Protein AF-A0A7X1ZMN0-F1 (afdb_m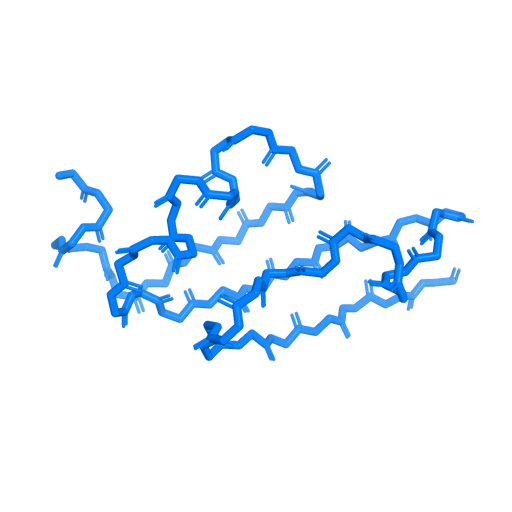onomer_lite)

Sequence (50 aa):
MFSHSSLFVGPDSGPMHIAASTSTPIIALFGPNLPAYNAPWQAKSFVVEK

Structure (mmCIF, N/CA/C/O backbone):
data_AF-A0A7X1ZMN0-F1
#
_entry.id   AF-A0A7X1ZMN0-F1
#
loop_
_atom_site.group_PDB
_atom_site.id
_atom_site.type_symbol
_atom_site.label_atom_id
_atom_site.label_alt_id
_atom_site.label_comp_id
_atom_site.label_asym_id
_atom_site.label_entity_id
_atom_site.label_seq_id
_atom_site.pdbx_PDB_ins_code
_atom_site.Cartn_x
_atom_site.Cartn_y
_atom_site.Cartn_z
_atom_site.occupancy
_atom_site.B_iso_or_equiv
_atom_site.auth_seq_id
_atom_site.auth_comp_id
_atom_site.auth_asym_id
_atom_site.auth_atom_id
_atom_site.pdbx_PDB_model_num
ATOM 1 N N . MET A 1 1 ? -14.023 8.836 2.813 1.00 68.75 1 MET A N 1
ATOM 2 C CA . MET A 1 1 ? -14.109 7.877 1.686 1.00 68.75 1 MET A CA 1
ATOM 3 C C . MET A 1 1 ? -13.418 6.564 2.049 1.00 68.75 1 MET A C 1
ATOM 5 O O . MET A 1 1 ? -14.132 5.595 2.258 1.00 68.75 1 MET A O 1
ATOM 9 N N . PHE A 1 2 ? -12.094 6.529 2.258 1.00 76.88 2 PHE A N 1
ATOM 10 C CA . PHE A 1 2 ? -11.414 5.308 2.737 1.00 76.88 2 PHE A CA 1
ATOM 11 C C . PHE A 1 2 ? -11.779 4.922 4.177 1.00 76.88 2 PHE A C 1
ATOM 13 O O . PHE A 1 2 ? -12.018 3.758 4.433 1.00 76.88 2 PHE A O 1
ATOM 20 N N . SER A 1 3 ? -11.987 5.886 5.080 1.00 75.75 3 SER A N 1
ATOM 21 C CA . SER A 1 3 ? -12.397 5.627 6.474 1.00 75.75 3 SER A CA 1
ATOM 22 C C . SER A 1 3 ? -13.722 4.864 6.658 1.00 75.75 3 SER A C 1
ATOM 24 O O . SER A 1 3 ? -13.988 4.374 7.749 1.00 75.75 3 SER A O 1
ATOM 26 N N . HIS A 1 4 ? -14.566 4.790 5.623 1.00 85.00 4 HIS A N 1
ATOM 27 C CA . HIS A 1 4 ? -15.802 3.991 5.612 1.00 85.00 4 HIS A CA 1
ATOM 28 C C . HIS A 1 4 ? -15.665 2.704 4.785 1.00 85.00 4 HIS A C 1
ATOM 30 O O . HIS A 1 4 ? -16.640 1.984 4.593 1.00 85.00 4 HIS A O 1
ATOM 36 N N . SER A 1 5 ? -14.475 2.424 4.256 1.00 84.94 5 SER A N 1
ATOM 37 C CA . SER A 1 5 ? -14.187 1.208 3.505 1.00 84.94 5 SER A CA 1
ATOM 38 C C . SER A 1 5 ? -13.728 0.111 4.457 1.00 84.94 5 SER A C 1
ATOM 40 O O . SER A 1 5 ? -12.981 0.355 5.400 1.00 84.94 5 SER A O 1
ATOM 42 N N . SER A 1 6 ? -14.163 -1.117 4.196 1.00 88.19 6 SER A N 1
ATOM 43 C CA . SER A 1 6 ? -13.772 -2.280 5.000 1.00 88.19 6 SER A CA 1
ATOM 44 C C . SER A 1 6 ? -12.373 -2.795 4.645 1.00 88.19 6 SER A C 1
ATOM 46 O O . SER A 1 6 ? -11.750 -3.471 5.458 1.00 88.19 6 SER A O 1
ATOM 48 N N . LEU A 1 7 ? -11.897 -2.506 3.428 1.00 88.50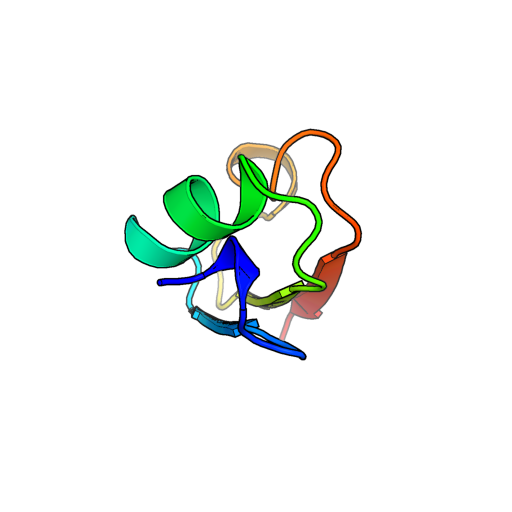 7 LEU A N 1
ATOM 49 C CA . LEU A 1 7 ? -10.643 -3.010 2.871 1.00 88.50 7 LEU A CA 1
ATOM 50 C C . LEU A 1 7 ? -10.248 -2.196 1.630 1.00 88.50 7 LEU A C 1
ATOM 52 O O . LEU A 1 7 ? -11.103 -1.886 0.800 1.00 88.50 7 LEU A O 1
ATOM 56 N N . PHE A 1 8 ? -8.960 -1.899 1.474 1.00 88.06 8 PHE A N 1
ATOM 57 C CA . PHE A 1 8 ? -8.375 -1.392 0.231 1.00 88.06 8 PHE A CA 1
ATOM 58 C C . PHE A 1 8 ? -7.538 -2.492 -0.428 1.00 88.06 8 PHE A C 1
ATOM 60 O O . PHE A 1 8 ? -6.699 -3.097 0.235 1.00 88.06 8 PHE A O 1
ATOM 67 N N . VAL A 1 9 ? -7.742 -2.741 -1.724 1.00 90.62 9 VAL A N 1
ATOM 68 C CA . VAL A 1 9 ? -6.954 -3.704 -2.510 1.00 90.62 9 VAL A CA 1
ATOM 69 C C . VAL A 1 9 ? -6.454 -3.009 -3.767 1.00 90.62 9 VAL A C 1
ATOM 71 O O . VAL A 1 9 ? -7.260 -2.500 -4.547 1.00 90.62 9 VAL A O 1
ATOM 74 N N . GLY A 1 10 ? -5.140 -2.975 -3.975 1.00 87.50 10 GLY A N 1
ATOM 75 C CA . GLY A 1 10 ? -4.571 -2.300 -5.137 1.00 87.50 10 GLY A CA 1
ATOM 76 C C . GLY A 1 10 ? -3.045 -2.308 -5.181 1.00 87.50 10 GLY A C 1
ATOM 77 O O . GLY A 1 10 ? -2.400 -2.824 -4.267 1.00 87.50 10 GLY A O 1
ATOM 78 N N . PRO A 1 11 ? -2.456 -1.759 -6.254 1.00 85.50 11 PRO A N 1
ATOM 79 C CA . PRO A 1 11 ? -1.009 -1.626 -6.375 1.00 85.50 11 PRO A CA 1
ATOM 80 C C . PRO A 1 11 ? -0.458 -0.539 -5.440 1.00 85.50 11 PRO A C 1
ATOM 82 O O . PRO A 1 11 ? -1.192 0.374 -5.042 1.00 85.50 11 PRO A O 1
ATOM 85 N N . ASP A 1 12 ? 0.847 -0.608 -5.164 1.00 83.38 12 ASP A N 1
ATOM 86 C CA . ASP A 1 12 ? 1.628 0.460 -4.520 1.00 83.38 12 ASP A CA 1
ATOM 87 C C . ASP A 1 12 ? 1.475 1.784 -5.293 1.00 83.38 12 ASP A C 1
ATOM 89 O O . ASP A 1 12 ? 2.047 1.977 -6.366 1.00 83.38 12 ASP A O 1
ATOM 93 N N . SER A 1 13 ? 0.584 2.657 -4.817 1.00 80.94 13 SER A N 1
ATOM 94 C CA . SER A 1 13 ? 0.147 3.864 -5.527 1.00 80.94 13 SER A CA 1
ATOM 95 C C . SER A 1 13 ? -0.395 4.922 -4.563 1.00 80.94 13 SER A C 1
ATOM 97 O O . SER A 1 13 ? -0.742 4.626 -3.422 1.00 80.94 13 SER A O 1
ATOM 99 N N . GLY A 1 14 ? -0.525 6.174 -5.015 1.00 85.06 14 GLY A N 1
ATOM 100 C CA . GLY A 1 14 ? -1.007 7.295 -4.189 1.00 85.06 14 GLY A CA 1
ATOM 101 C C . GLY A 1 14 ? -2.264 7.003 -3.343 1.00 85.06 14 GLY A C 1
ATOM 102 O O . GLY A 1 14 ? -2.259 7.300 -2.147 1.00 85.06 14 GLY A O 1
ATOM 103 N N . PRO A 1 15 ? -3.319 6.365 -3.891 1.00 86.44 15 PRO A N 1
ATOM 104 C CA . PRO A 1 15 ? -4.494 5.966 -3.115 1.00 86.44 15 PRO A CA 1
ATOM 105 C C . PRO A 1 15 ? -4.193 5.006 -1.956 1.00 86.44 15 PRO A C 1
ATOM 107 O O . PRO A 1 15 ? -4.834 5.114 -0.913 1.00 86.44 15 PRO A O 1
ATOM 110 N N . MET A 1 16 ? -3.203 4.119 -2.101 1.00 87.56 16 MET A N 1
ATOM 111 C CA . MET A 1 16 ? -2.754 3.225 -1.029 1.00 87.56 16 MET A CA 1
ATOM 112 C C . MET A 1 16 ? -2.204 4.023 0.155 1.00 87.56 16 MET A C 1
ATOM 114 O O . MET A 1 16 ? -2.572 3.754 1.295 1.00 87.56 16 MET A O 1
ATOM 118 N N . HIS A 1 17 ? -1.377 5.041 -0.098 1.00 87.12 17 HIS A N 1
ATOM 119 C CA . HIS A 1 17 ? -0.837 5.895 0.965 1.00 87.12 17 HIS A CA 1
ATOM 120 C C . HIS A 1 17 ? -1.921 6.743 1.638 1.00 87.12 17 HIS A C 1
ATOM 122 O O . HIS A 1 17 ? -1.906 6.925 2.855 1.00 87.12 17 HIS A O 1
ATOM 128 N N . ILE A 1 18 ? -2.909 7.214 0.873 1.00 87.00 18 ILE A N 1
ATOM 129 C CA . ILE A 1 18 ? -4.063 7.921 1.441 1.00 87.00 18 ILE A CA 1
ATOM 130 C C . ILE A 1 18 ? -4.881 6.962 2.321 1.00 87.00 18 ILE A C 1
ATOM 132 O O . ILE A 1 18 ? -5.239 7.322 3.441 1.00 87.00 18 ILE A O 1
ATOM 136 N N . ALA A 1 19 ? -5.128 5.727 1.877 1.00 86.00 19 ALA A N 1
ATOM 137 C CA . ALA A 1 19 ? -5.775 4.708 2.702 1.00 86.00 19 ALA A CA 1
ATOM 138 C C . ALA A 1 19 ? -4.951 4.376 3.962 1.00 86.00 19 ALA A C 1
ATOM 140 O O . ALA A 1 19 ? -5.539 4.202 5.029 1.00 86.00 19 ALA A O 1
ATOM 141 N N . ALA A 1 20 ? -3.616 4.381 3.871 1.00 87.06 20 ALA A N 1
ATOM 142 C CA . ALA A 1 20 ? -2.704 4.120 4.988 1.00 87.06 20 ALA A CA 1
ATOM 143 C C . ALA A 1 20 ? -2.776 5.182 6.095 1.00 87.06 20 ALA A C 1
ATOM 145 O O . ALA A 1 20 ? -2.520 4.878 7.254 1.00 87.06 20 ALA A O 1
ATOM 146 N N . SER A 1 21 ? -3.191 6.409 5.760 1.00 87.69 21 SER A N 1
ATOM 147 C CA . SER A 1 21 ? -3.471 7.461 6.751 1.00 87.69 21 SER A CA 1
ATOM 148 C C . SER A 1 21 ? -4.774 7.249 7.538 1.00 87.69 21 SER A C 1
ATOM 150 O O . SER A 1 21 ? -5.107 8.035 8.423 1.00 87.69 21 SER A O 1
ATOM 152 N N . THR A 1 22 ? -5.528 6.193 7.227 1.00 87.31 22 THR A N 1
ATOM 153 C CA . THR A 1 22 ? -6.774 5.823 7.906 1.00 87.31 22 THR A CA 1
ATOM 154 C C . THR A 1 22 ? -6.650 4.444 8.556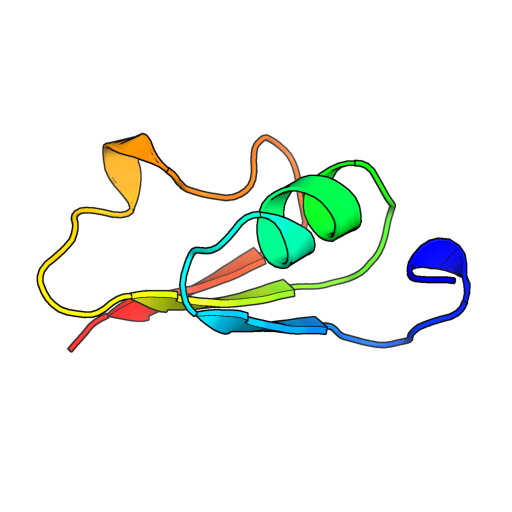 1.00 87.31 22 THR A C 1
ATOM 156 O O . THR A 1 22 ? -5.707 3.704 8.303 1.00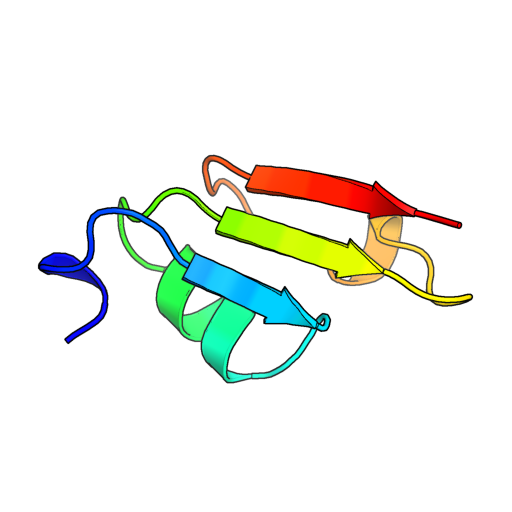 87.31 22 THR A O 1
ATOM 159 N N . SER A 1 23 ? -7.640 4.038 9.354 1.00 85.00 23 SER A N 1
ATOM 160 C CA . SER A 1 23 ? -7.681 2.695 9.959 1.00 85.00 23 SER A CA 1
ATOM 161 C C . SER A 1 23 ? -8.095 1.574 8.991 1.00 85.00 23 SER A C 1
ATOM 163 O O . SER A 1 23 ? -8.452 0.483 9.435 1.00 85.00 23 SER A O 1
ATOM 165 N N . THR A 1 24 ? -8.080 1.835 7.684 1.00 89.00 24 THR A N 1
ATOM 166 C CA . THR A 1 24 ? -8.527 0.884 6.662 1.00 89.00 24 THR A CA 1
ATOM 167 C C . THR A 1 24 ? -7.471 -0.205 6.468 1.00 89.00 24 THR A C 1
ATOM 169 O O . THR A 1 24 ? -6.311 0.125 6.217 1.00 89.00 24 THR A O 1
ATOM 172 N N . PRO A 1 25 ? -7.834 -1.495 6.552 1.00 89.31 25 PRO A N 1
ATOM 173 C CA . PRO A 1 25 ? -6.938 -2.583 6.182 1.00 89.31 25 PRO A CA 1
ATOM 174 C C . PRO A 1 25 ? -6.543 -2.494 4.701 1.00 89.31 25 PRO A C 1
ATOM 176 O O . PRO A 1 25 ? -7.379 -2.167 3.857 1.00 89.31 25 PRO A O 1
ATOM 179 N N . ILE A 1 26 ? -5.288 -2.803 4.374 1.00 91.31 26 ILE A N 1
ATOM 180 C CA . ILE A 1 26 ? -4.727 -2.675 3.019 1.00 91.31 26 ILE A CA 1
ATOM 181 C C . ILE A 1 26 ? -4.169 -4.019 2.550 1.00 91.31 26 ILE A C 1
ATOM 183 O O . ILE A 1 26 ? -3.377 -4.640 3.250 1.00 91.31 26 ILE A O 1
ATOM 187 N N . ILE A 1 27 ? -4.522 -4.444 1.341 1.00 89.88 27 ILE A N 1
ATOM 188 C CA . ILE A 1 27 ? -3.816 -5.494 0.603 1.00 89.88 27 ILE A CA 1
ATOM 189 C C . ILE A 1 27 ? -3.107 -4.818 -0.563 1.00 89.88 27 ILE A C 1
ATOM 191 O O . ILE A 1 27 ? -3.745 -4.364 -1.517 1.00 89.88 27 ILE A O 1
ATOM 195 N N . ALA A 1 28 ? -1.788 -4.728 -0.453 1.00 89.06 28 ALA A N 1
ATOM 196 C CA . ALA A 1 28 ? -0.947 -4.070 -1.435 1.00 89.06 28 ALA A CA 1
ATOM 197 C C . ALA A 1 28 ? -0.291 -5.114 -2.339 1.00 89.06 28 ALA A C 1
ATOM 199 O O . ALA A 1 28 ? 0.373 -6.036 -1.859 1.00 89.06 28 ALA A O 1
ATOM 200 N N . LEU A 1 29 ? -0.489 -4.966 -3.646 1.00 85.62 29 LEU A N 1
ATOM 201 C CA . LEU A 1 29 ? 0.147 -5.803 -4.657 1.00 85.62 29 LEU A CA 1
ATOM 202 C C . LEU A 1 29 ? 1.449 -5.132 -5.096 1.00 85.62 29 LEU A C 1
ATOM 204 O O . LEU A 1 29 ? 1.429 -4.120 -5.804 1.00 85.62 29 LEU A O 1
ATOM 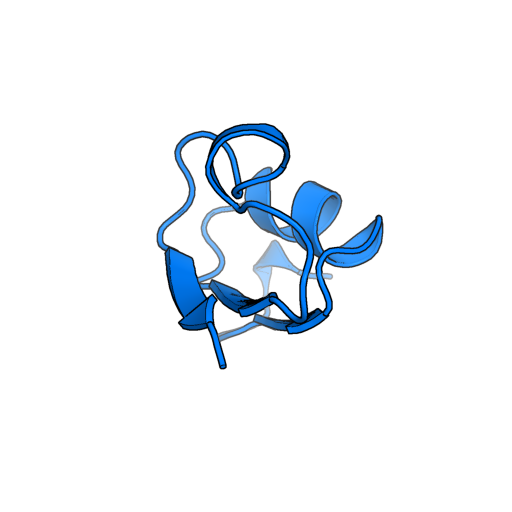208 N N . PHE A 1 30 ? 2.570 -5.698 -4.667 1.00 82.75 30 PHE A N 1
ATOM 209 C CA . PHE A 1 30 ? 3.901 -5.271 -5.069 1.00 82.75 30 PHE A CA 1
ATOM 210 C C . PHE A 1 30 ? 4.381 -6.152 -6.226 1.00 82.75 30 PHE A C 1
ATOM 212 O O . PHE A 1 30 ? 4.303 -7.377 -6.181 1.00 82.75 30 PHE A O 1
ATOM 219 N N . GLY A 1 31 ? 4.816 -5.505 -7.309 1.00 77.50 31 GLY A N 1
ATOM 220 C CA . GLY A 1 31 ? 5.492 -6.176 -8.419 1.00 77.50 31 GLY A CA 1
ATOM 221 C C . GLY A 1 31 ? 6.991 -6.325 -8.120 1.00 77.50 31 GLY A C 1
ATOM 222 O O . GLY A 1 31 ? 7.345 -6.762 -7.034 1.00 77.50 31 GLY A O 1
ATOM 223 N N . PRO A 1 32 ? 7.897 -5.888 -9.015 1.00 75.75 32 PRO A N 1
ATOM 224 C CA . PRO A 1 32 ? 9.343 -5.939 -8.765 1.00 75.75 32 PRO A CA 1
ATOM 225 C C . PRO A 1 32 ? 9.833 -4.882 -7.759 1.00 75.75 32 PRO A C 1
ATOM 227 O O . PRO A 1 32 ? 11.024 -4.809 -7.464 1.00 75.75 32 PRO A O 1
ATOM 230 N N . ASN A 1 33 ? 8.942 -4.000 -7.302 1.00 71.25 33 ASN A N 1
ATOM 231 C CA . ASN A 1 33 ? 9.295 -2.889 -6.437 1.00 71.25 33 ASN A CA 1
ATOM 232 C C . ASN A 1 33 ? 9.369 -3.368 -4.987 1.00 71.25 33 ASN A C 1
ATOM 234 O O . ASN A 1 33 ? 8.469 -4.064 -4.526 1.00 71.25 33 ASN A O 1
ATOM 238 N N . LEU A 1 34 ? 10.423 -2.976 -4.272 1.00 71.69 34 LEU A N 1
ATOM 239 C CA . LEU A 1 34 ? 10.666 -3.432 -2.906 1.00 71.69 34 LEU A CA 1
ATOM 240 C C . LEU A 1 34 ? 9.707 -2.733 -1.924 1.00 71.69 34 LEU A C 1
ATOM 242 O O . LEU A 1 34 ? 9.818 -1.516 -1.732 1.00 71.69 34 LEU A O 1
ATOM 246 N N . PRO A 1 35 ? 8.834 -3.469 -1.217 1.00 69.94 35 PRO A N 1
ATOM 247 C CA . PRO A 1 35 ? 7.938 -2.868 -0.230 1.00 69.94 35 PRO A CA 1
ATOM 248 C C . PRO A 1 35 ? 8.672 -2.269 0.965 1.00 69.94 35 PRO A C 1
ATOM 250 O O . PRO A 1 35 ? 8.124 -1.405 1.639 1.00 69.94 35 PRO A O 1
ATOM 253 N N . ALA A 1 36 ? 9.938 -2.631 1.189 1.00 72.19 36 ALA A N 1
ATOM 254 C CA . ALA A 1 36 ? 10.787 -1.984 2.186 1.00 72.19 36 ALA A CA 1
ATOM 255 C C . ALA A 1 36 ? 10.875 -0.450 2.026 1.00 72.19 36 ALA A C 1
ATOM 257 O O . ALA A 1 36 ? 11.110 0.241 3.014 1.00 72.19 36 ALA A O 1
ATOM 258 N N . TYR A 1 37 ? 10.679 0.084 0.814 1.00 70.25 37 TYR A N 1
ATOM 259 C CA . TYR A 1 37 ? 10.745 1.527 0.560 1.00 70.25 37 TYR A CA 1
ATOM 260 C C . TYR A 1 37 ? 9.384 2.227 0.614 1.00 70.25 37 TYR A C 1
ATOM 262 O O . TYR A 1 37 ? 9.304 3.345 1.116 1.00 70.25 37 TYR A O 1
ATOM 270 N N . ASN A 1 38 ? 8.322 1.576 0.129 1.00 72.81 38 ASN A N 1
ATOM 271 C CA . ASN A 1 38 ? 7.024 2.225 -0.100 1.00 72.81 38 ASN A CA 1
ATOM 272 C C . ASN A 1 38 ? 5.858 1.579 0.664 1.00 72.81 38 ASN A C 1
ATOM 274 O O . ASN A 1 38 ? 4.698 1.908 0.416 1.00 72.81 38 ASN A O 1
ATOM 278 N N . ALA A 1 39 ? 6.118 0.649 1.585 1.00 77.12 39 ALA A N 1
ATOM 279 C CA . ALA A 1 39 ? 5.044 0.015 2.336 1.00 77.12 39 ALA A CA 1
ATOM 280 C C . ALA A 1 39 ? 4.187 1.049 3.102 1.00 77.12 39 ALA A C 1
ATOM 282 O O . ALA A 1 39 ? 4.701 2.063 3.589 1.00 77.12 39 ALA A O 1
ATOM 283 N N . PRO A 1 40 ? 2.876 0.782 3.257 1.00 79.44 40 PRO A N 1
ATOM 284 C CA . PRO A 1 40 ? 1.977 1.585 4.078 1.00 79.44 40 PRO A CA 1
ATOM 285 C C . PRO A 1 40 ? 2.524 1.797 5.498 1.00 79.44 40 PRO A C 1
ATOM 287 O O . PRO A 1 40 ? 2.569 0.872 6.310 1.00 79.44 40 PRO A O 1
ATOM 290 N N . TRP A 1 41 ? 2.922 3.029 5.818 1.00 75.88 41 TRP A N 1
ATOM 291 C CA . TRP A 1 41 ? 3.521 3.346 7.113 1.00 75.88 41 TRP A CA 1
ATOM 292 C C . TRP A 1 41 ? 2.506 3.191 8.251 1.00 75.88 41 TRP A C 1
ATOM 294 O O . TRP A 1 41 ? 1.486 3.875 8.269 1.00 75.88 41 TRP A O 1
ATOM 304 N N . GLN A 1 42 ? 2.794 2.299 9.207 1.00 73.94 42 GLN A N 1
ATOM 305 C CA . GLN A 1 42 ? 1.962 2.015 10.391 1.00 73.94 42 GLN A CA 1
ATOM 306 C C . GLN A 1 42 ? 0.500 1.611 10.102 1.00 73.94 42 GLN A C 1
ATOM 308 O O . GLN A 1 42 ? -0.329 1.591 11.014 1.00 73.94 42 GLN A O 1
ATOM 313 N N . ALA A 1 43 ? 0.170 1.230 8.867 1.00 81.81 43 ALA A N 1
ATOM 314 C CA . ALA A 1 43 ? -1.159 0.741 8.518 1.00 81.81 43 ALA A CA 1
ATOM 315 C C . ALA A 1 43 ? -1.233 -0.787 8.630 1.00 81.81 43 ALA A C 1
ATOM 317 O O . ALA A 1 43 ? -0.254 -1.494 8.377 1.00 81.81 43 ALA A O 1
ATOM 318 N N . LYS A 1 44 ? -2.421 -1.316 8.960 1.00 83.12 44 LYS A N 1
ATOM 319 C CA . LYS A 1 44 ? -2.694 -2.761 8.898 1.00 83.12 44 LYS A CA 1
ATOM 320 C C . LYS A 1 44 ? -2.664 -3.201 7.439 1.00 83.12 44 LYS A C 1
ATOM 322 O O . LYS A 1 44 ? -3.677 -3.112 6.748 1.00 83.12 44 LYS A O 1
ATOM 327 N N . SER A 1 45 ? -1.500 -3.640 6.978 1.00 85.00 45 SER A N 1
ATOM 328 C CA . SER A 1 45 ? -1.276 -3.999 5.586 1.00 85.00 45 SER A CA 1
ATOM 329 C C . SER A 1 45 ? -0.777 -5.430 5.437 1.00 85.00 45 SER A C 1
ATOM 331 O O . SER A 1 45 ? -0.017 -5.935 6.262 1.00 85.00 45 SER A O 1
ATOM 333 N N . PHE A 1 46 ? -1.243 -6.083 4.379 1.00 84.94 46 PHE A N 1
ATOM 334 C CA . PHE A 1 46 ? -0.713 -7.342 3.889 1.00 84.94 46 PHE A CA 1
ATOM 335 C C . PHE A 1 46 ? -0.117 -7.093 2.508 1.00 84.94 46 PHE A C 1
ATOM 337 O O . PHE A 1 46 ? -0.794 -6.587 1.610 1.00 84.94 46 PHE A O 1
ATOM 344 N N . VAL A 1 47 ? 1.164 -7.407 2.366 1.00 84.25 47 VAL A N 1
ATOM 345 C CA . VAL A 1 47 ? 1.925 -7.171 1.144 1.00 84.25 47 VAL A CA 1
ATOM 346 C C . VAL A 1 47 ? 2.033 -8.489 0.391 1.00 84.25 47 VAL A C 1
ATOM 348 O O . VAL A 1 47 ? 2.487 -9.489 0.942 1.00 84.25 47 VAL A O 1
ATOM 351 N N . VAL A 1 48 ? 1.574 -8.492 -0.859 1.00 82.19 48 VAL A N 1
ATOM 352 C CA . VAL A 1 48 ? 1.734 -9.619 -1.779 1.00 82.19 48 VAL A CA 1
ATOM 353 C C . VAL A 1 48 ? 2.794 -9.231 -2.795 1.00 82.19 48 VAL A C 1
ATOM 355 O O . VAL A 1 48 ? 2.563 -8.350 -3.620 1.00 82.19 48 VAL A O 1
ATOM 358 N N . GLU A 1 49 ? 3.940 -9.891 -2.713 1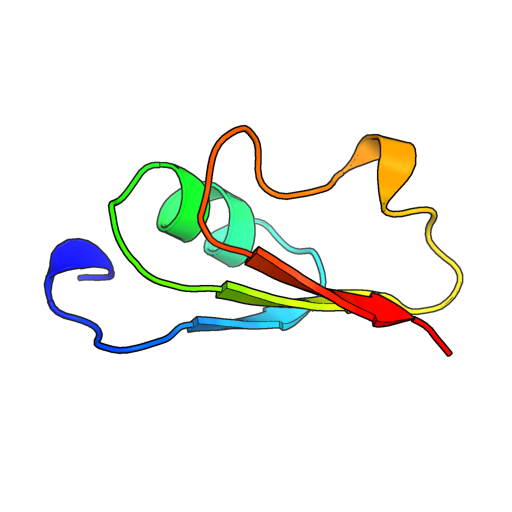.00 81.00 49 GLU A N 1
ATOM 359 C CA . GLU A 1 49 ? 5.047 -9.788 -3.665 1.00 81.00 49 GLU A CA 1
ATOM 360 C C . GLU A 1 49 ? 5.018 -11.007 -4.598 1.00 81.00 49 GLU A C 1
ATOM 362 O O . GLU A 1 49 ? 4.577 -12.089 -4.192 1.00 81.00 49 GLU A O 1
ATOM 367 N N . LYS A 1 50 ? 5.466 -10.843 -5.846 1.00 63.31 50 LYS A N 1
ATOM 368 C CA . LYS A 1 50 ? 5.634 -11.940 -6.808 1.00 63.31 50 LYS A CA 1
ATOM 369 C C . LYS A 1 50 ? 7.075 -12.044 -7.281 1.00 63.31 50 LYS A C 1
ATOM 371 O O . LYS A 1 50 ? 7.639 -10.985 -7.628 1.00 63.31 50 LYS A O 1
#

Secondary structure (DSSP, 8-state):
-GGG-S-EEEESSHHHHHHHTTT--EEEEESSS-HHHHS-TTS-EEEEE-

Foldseek 3Di:
DLQPDQEAEEELDPVQQVNLVHQHEYEYEYEPDDCVVRPSPPYNYDYDYD

Radius of gyration: 9.9 Å; chains: 1; bounding box: 27×20×19 Å

pLDDT: mean 82.01, std 6.76, range [63.31, 91.31]